Protein AF-A0A4V1SF29-F1 (afdb_monomer_lite)

Foldseek 3Di:
DDPPPPDDVPDDDDDDDDDDPVVLVVLCVVVVPPDSVRSVVVVVVVVVVVVVVVVCVVVDPPDDPVRVVVVDDPPPDPCVVCVPPDDDDDDD

Secondary structure (DSSP, 8-state):
-------SSSS---------HHHHHHHHHHTT-SSHHHHHHHHHHHHHHHHHHHHHHHH--S--HHHHHHTS-TT--HHHHTTTPPPP----

Radius of gyration: 24.43 Å; chains: 1; bounding box: 50×66×53 Å

Sequence (92 aa):
MTNTGDCHTLYGMKMTMHIDESLLKRVMDDYECETKTDAVDMALREMDRRMRFREIGKRGMEATPEELMAAVDPDYDLDVLRVADTPVKYGK

pLDDT: mean 85.45, std 15.17, range [38.69, 98.06]

Structure (mmCIF, N/CA/C/O backbone):
data_AF-A0A4V1SF29-F1
#
_entry.id   AF-A0A4V1SF29-F1
#
loop_
_atom_site.group_PDB
_atom_site.id
_atom_site.type_symbol
_atom_site.label_atom_id
_atom_site.label_alt_id
_atom_site.label_comp_id
_atom_site.label_asym_id
_atom_site.label_entity_id
_atom_site.label_seq_id
_atom_site.pdbx_PDB_ins_code
_atom_site.Cartn_x
_atom_site.Cartn_y
_atom_site.Cartn_z
_atom_site.occupancy
_atom_site.B_iso_or_equiv
_atom_site.auth_seq_id
_atom_site.auth_comp_id
_atom_site.auth_asym_id
_atom_site.auth_atom_id
_atom_site.pdbx_PDB_model_num
ATOM 1 N N . MET A 1 1 ? 14.724 42.799 -29.412 1.00 38.69 1 MET A N 1
ATOM 2 C CA . MET A 1 1 ? 14.880 41.331 -29.369 1.00 38.69 1 MET A CA 1
ATOM 3 C C . MET A 1 1 ? 14.520 40.873 -27.967 1.00 38.69 1 MET A C 1
ATOM 5 O O . MET A 1 1 ? 15.362 40.881 -27.083 1.00 38.69 1 MET A O 1
ATOM 9 N N . THR A 1 2 ? 13.239 40.614 -27.724 1.00 44.88 2 THR A N 1
ATOM 10 C CA . THR A 1 2 ? 12.752 40.094 -26.443 1.00 44.88 2 THR A CA 1
ATOM 11 C C . THR A 1 2 ? 12.936 38.585 -26.466 1.00 44.88 2 THR A C 1
ATOM 13 O O . THR A 1 2 ? 12.228 37.898 -27.197 1.00 44.88 2 THR A O 1
ATOM 16 N N . ASN A 1 3 ? 13.921 38.083 -25.720 1.00 49.16 3 ASN A N 1
ATOM 17 C CA . ASN A 1 3 ? 14.063 36.653 -25.471 1.00 49.16 3 ASN A CA 1
ATOM 18 C C . ASN A 1 3 ? 12.817 36.177 -24.718 1.00 49.16 3 ASN A C 1
ATOM 20 O O . ASN A 1 3 ? 12.695 36.370 -23.511 1.00 49.16 3 ASN A O 1
ATOM 24 N N . THR A 1 4 ? 11.888 35.569 -25.446 1.00 52.94 4 THR A N 1
ATOM 25 C CA . THR A 1 4 ? 10.852 34.687 -24.913 1.00 52.94 4 THR A CA 1
ATOM 26 C C . THR A 1 4 ? 11.536 33.426 -24.397 1.00 52.94 4 THR A C 1
ATOM 28 O O . THR A 1 4 ? 11.623 32.414 -25.087 1.00 52.94 4 THR A O 1
ATOM 31 N N . GLY A 1 5 ? 12.109 33.525 -23.200 1.00 52.56 5 GLY A N 1
ATOM 32 C CA . GLY A 1 5 ? 12.610 32.391 -22.434 1.00 52.56 5 GLY A CA 1
ATOM 33 C C . GLY A 1 5 ? 11.464 31.717 -21.694 1.00 52.56 5 GLY A C 1
ATOM 34 O O . GLY A 1 5 ? 11.412 31.778 -20.473 1.00 52.56 5 GLY A O 1
ATOM 35 N N . ASP A 1 6 ? 10.541 31.121 -22.443 1.00 55.94 6 ASP A N 1
ATOM 36 C CA . ASP A 1 6 ? 9.489 30.259 -21.914 1.00 55.94 6 ASP A CA 1
ATOM 37 C C . ASP A 1 6 ? 9.718 28.867 -22.512 1.00 55.94 6 ASP A C 1
ATOM 39 O O . ASP A 1 6 ? 9.357 28.602 -23.657 1.00 55.94 6 ASP A O 1
ATOM 43 N N . CYS A 1 7 ? 10.490 28.020 -21.820 1.00 48.41 7 CYS A N 1
ATOM 44 C CA . CYS A 1 7 ? 10.851 26.698 -22.348 1.00 48.41 7 CYS A CA 1
ATOM 45 C C . CYS A 1 7 ? 11.190 25.652 -21.269 1.00 48.41 7 CYS A C 1
ATOM 47 O O . CYS A 1 7 ? 11.965 24.744 -21.548 1.00 48.41 7 CYS A O 1
ATOM 49 N N . HIS A 1 8 ? 10.687 25.728 -20.028 1.00 49.00 8 HIS A N 1
ATOM 50 C CA . HIS A 1 8 ? 10.976 24.647 -19.051 1.00 49.00 8 HIS A CA 1
ATOM 51 C C . HIS A 1 8 ? 9.837 24.257 -18.098 1.00 49.00 8 HIS A C 1
ATOM 53 O O . HIS A 1 8 ? 9.981 23.275 -17.380 1.00 49.00 8 HIS A O 1
ATOM 59 N N . THR A 1 9 ? 8.714 24.973 -18.064 1.00 48.00 9 THR A N 1
ATOM 60 C CA . THR A 1 9 ? 7.722 24.833 -16.977 1.00 48.00 9 THR A CA 1
ATOM 61 C C . THR A 1 9 ? 6.476 24.017 -17.334 1.00 48.00 9 THR A C 1
ATOM 63 O O . THR A 1 9 ? 5.595 23.865 -16.495 1.00 48.00 9 THR A O 1
ATOM 66 N N . LEU A 1 10 ? 6.403 23.450 -18.545 1.00 52.84 10 LEU A N 1
ATOM 67 C CA . LEU A 1 10 ? 5.275 22.613 -18.996 1.00 52.84 10 LEU A CA 1
ATOM 68 C C . LEU A 1 10 ? 5.486 21.098 -18.785 1.00 52.84 10 LEU A C 1
ATOM 70 O O . LEU A 1 10 ? 4.607 20.309 -19.116 1.00 52.84 10 LEU A O 1
ATOM 74 N N . TYR A 1 11 ? 6.620 20.678 -18.217 1.00 53.78 11 TYR A N 1
ATOM 75 C CA . TYR A 1 11 ? 6.906 19.285 -17.854 1.00 53.78 11 TYR A CA 1
ATOM 76 C C . TYR A 1 11 ? 7.475 19.282 -16.428 1.00 53.78 11 TYR A C 1
ATOM 78 O O . TYR A 1 11 ? 8.355 20.085 -16.133 1.00 53.78 11 TYR A O 1
ATOM 86 N N . GLY A 1 12 ? 6.913 18.458 -15.538 1.00 60.94 12 GLY A N 1
ATOM 87 C CA . GLY A 1 12 ? 7.049 18.544 -14.075 1.00 60.94 12 GLY A CA 1
ATOM 88 C C . GLY A 1 12 ? 8.468 18.698 -13.499 1.00 60.94 12 GLY A C 1
ATOM 89 O O . GLY A 1 12 ? 9.472 18.437 -14.159 1.00 60.94 12 GLY A O 1
ATOM 90 N N . MET A 1 13 ? 8.532 19.125 -12.230 1.00 79.19 13 MET A N 1
ATOM 91 C CA . MET A 1 13 ? 9.766 19.390 -11.472 1.00 79.19 13 MET A CA 1
ATOM 92 C C . MET A 1 13 ? 10.836 18.315 -11.712 1.00 79.19 13 MET A C 1
ATOM 94 O O . MET A 1 13 ? 10.697 17.171 -11.279 1.00 79.19 13 MET A O 1
ATOM 98 N N . LYS A 1 14 ? 11.924 18.687 -12.393 1.00 75.00 14 LYS A N 1
ATOM 99 C CA . LYS A 1 14 ? 13.038 17.779 -12.667 1.00 75.00 14 LYS A CA 1
ATOM 100 C C . LYS A 1 14 ? 14.007 17.788 -11.491 1.00 75.00 14 LYS A C 1
ATOM 102 O O . LYS A 1 14 ? 14.538 18.832 -11.125 1.00 75.00 14 LYS A O 1
ATOM 107 N N . MET A 1 15 ? 14.250 16.612 -10.932 1.00 84.44 15 MET A N 1
ATOM 108 C CA . MET A 1 15 ? 15.168 16.393 -9.819 1.00 84.44 15 MET A CA 1
ATOM 109 C C . MET A 1 15 ? 16.149 15.283 -10.198 1.00 84.44 15 MET A C 1
ATOM 111 O O . MET A 1 15 ? 15.769 14.320 -10.863 1.00 84.44 15 MET A O 1
ATOM 115 N N . THR A 1 16 ? 17.401 15.404 -9.762 1.00 90.12 16 THR A N 1
ATOM 116 C CA . THR A 1 16 ? 18.404 14.340 -9.898 1.00 90.12 16 THR A CA 1
ATOM 117 C C . THR A 1 16 ? 18.650 13.735 -8.524 1.00 90.12 16 THR A C 1
ATOM 119 O O . THR A 1 16 ? 18.950 14.461 -7.579 1.00 90.12 16 THR A O 1
ATOM 122 N N . MET A 1 17 ? 18.536 12.413 -8.406 1.00 87.44 17 MET A N 1
ATOM 123 C CA . MET A 1 17 ? 18.824 11.680 -7.173 1.00 87.44 17 MET A CA 1
ATOM 124 C C . MET A 1 17 ? 19.469 10.328 -7.469 1.00 87.44 17 MET A C 1
ATOM 126 O O . MET A 1 17 ? 19.289 9.769 -8.549 1.00 87.44 17 MET A O 1
ATOM 130 N N . HIS A 1 18 ? 20.211 9.805 -6.495 1.00 93.81 18 HIS A N 1
ATOM 131 C CA . HIS A 1 18 ? 20.749 8.450 -6.543 1.00 93.81 18 HIS A CA 1
ATOM 132 C C . HIS A 1 18 ? 19.730 7.483 -5.942 1.00 93.81 18 HIS A C 1
ATOM 134 O O . HIS A 1 18 ? 19.386 7.602 -4.768 1.00 93.81 18 HIS A O 1
ATOM 140 N N . ILE A 1 19 ? 19.255 6.536 -6.749 1.00 93.94 19 ILE A N 1
ATOM 141 C CA . ILE A 1 19 ? 18.311 5.495 -6.337 1.00 93.94 19 ILE A CA 1
ATOM 142 C C . ILE A 1 19 ? 18.964 4.132 -6.576 1.00 93.94 19 ILE A C 1
ATOM 144 O O . ILE A 1 19 ? 19.644 3.930 -7.581 1.00 93.94 19 ILE A O 1
ATOM 148 N N . ASP A 1 20 ? 18.745 3.191 -5.658 1.00 97.56 20 ASP A N 1
ATOM 149 C CA . ASP A 1 20 ? 19.041 1.778 -5.891 1.00 97.56 20 ASP A CA 1
ATOM 150 C C . ASP A 1 20 ? 18.080 1.226 -6.956 1.00 97.56 20 ASP A C 1
ATOM 152 O O . ASP A 1 20 ? 16.893 1.011 -6.705 1.00 97.56 20 ASP A O 1
ATOM 156 N N . GLU A 1 21 ? 18.604 0.995 -8.158 1.00 96.81 21 GLU A N 1
ATOM 157 C CA . GLU A 1 21 ? 17.845 0.498 -9.310 1.00 96.81 21 GLU A CA 1
ATOM 158 C C . GLU A 1 21 ? 17.233 -0.892 -9.068 1.00 96.81 21 GLU A C 1
ATOM 160 O O . GLU A 1 21 ? 16.166 -1.199 -9.599 1.00 96.81 21 GLU A O 1
ATOM 165 N N . SER A 1 22 ? 17.857 -1.732 -8.232 1.00 97.81 22 SER A N 1
ATOM 166 C CA . SER A 1 22 ? 17.312 -3.052 -7.899 1.00 97.81 22 SER A CA 1
ATOM 167 C C . SER A 1 22 ? 16.081 -2.936 -7.004 1.00 97.81 22 SER A C 1
ATOM 169 O O . SER A 1 22 ? 15.109 -3.669 -7.185 1.00 97.81 22 SER A O 1
ATOM 171 N N . LEU A 1 23 ? 16.114 -2.003 -6.047 1.00 97.62 23 LEU A N 1
ATOM 172 C CA . LEU A 1 23 ? 14.983 -1.701 -5.180 1.00 97.62 23 LEU A CA 1
ATOM 173 C C . LEU A 1 23 ? 13.855 -1.060 -5.981 1.00 97.62 23 LEU A C 1
ATOM 175 O O . LEU A 1 23 ? 12.714 -1.493 -5.855 1.00 97.62 23 LEU A O 1
ATOM 179 N N . LEU A 1 24 ? 14.179 -0.081 -6.829 1.00 97.25 24 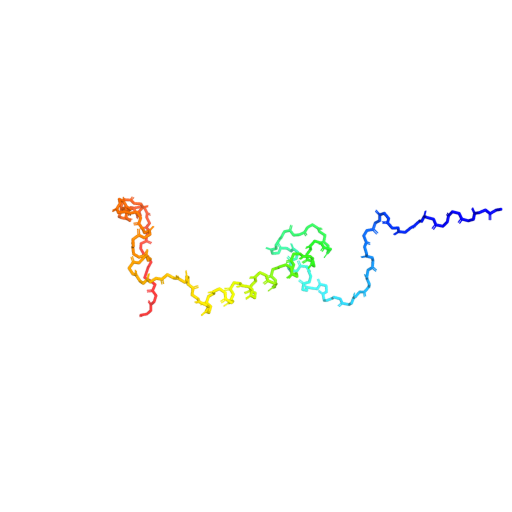LEU A N 1
ATOM 180 C CA . LEU A 1 24 ? 13.197 0.598 -7.668 1.00 97.25 24 LEU A CA 1
ATOM 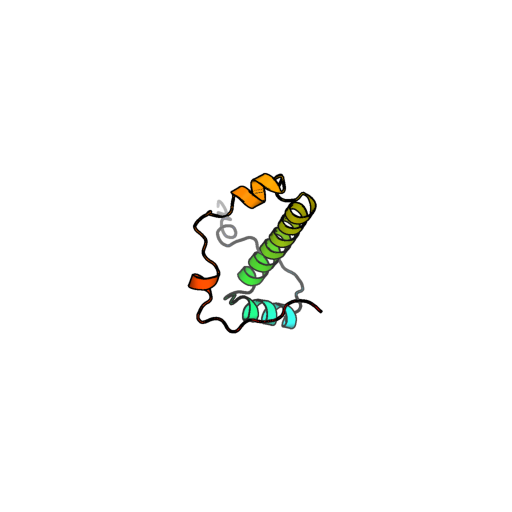181 C C . LEU A 1 24 ? 12.473 -0.387 -8.586 1.00 97.25 24 LEU A C 1
ATOM 183 O O . LEU A 1 24 ? 11.251 -0.345 -8.657 1.00 97.25 24 LEU A O 1
ATOM 187 N N . LYS A 1 25 ? 13.203 -1.317 -9.216 1.00 97.56 25 LYS A N 1
ATOM 188 C CA . LYS A 1 25 ? 12.591 -2.355 -10.050 1.00 97.56 25 LYS A CA 1
ATOM 189 C C . LYS A 1 25 ? 11.613 -3.225 -9.258 1.00 97.56 25 LYS A C 1
ATOM 191 O O . LYS A 1 25 ? 10.501 -3.430 -9.718 1.00 97.56 25 LYS A O 1
ATOM 196 N N . ARG A 1 26 ? 11.999 -3.702 -8.067 1.00 97.88 26 ARG A N 1
ATOM 197 C CA . ARG A 1 26 ? 11.094 -4.508 -7.226 1.00 97.88 26 ARG A CA 1
ATOM 198 C C . ARG A 1 26 ? 9.836 -3.733 -6.848 1.00 97.88 26 ARG A C 1
ATOM 200 O O . ARG A 1 26 ? 8.749 -4.265 -6.971 1.00 97.88 26 ARG A O 1
ATOM 207 N N . VAL A 1 27 ? 9.979 -2.468 -6.449 1.00 97.25 27 VAL A N 1
ATOM 208 C CA . VAL A 1 27 ? 8.825 -1.615 -6.124 1.00 97.25 27 VAL A CA 1
ATOM 209 C C . VAL A 1 27 ? 7.928 -1.410 -7.345 1.00 97.25 27 VAL A C 1
ATOM 211 O O . VAL A 1 27 ? 6.712 -1.467 -7.209 1.00 97.25 27 VAL A O 1
ATOM 214 N N . MET A 1 28 ? 8.507 -1.197 -8.528 1.00 98.06 28 MET A N 1
ATOM 215 C CA . MET A 1 28 ? 7.735 -1.084 -9.765 1.00 98.06 28 MET A CA 1
ATOM 216 C C . MET A 1 28 ? 6.975 -2.373 -10.090 1.00 98.06 28 MET A C 1
ATOM 218 O O . MET A 1 28 ? 5.799 -2.290 -10.419 1.00 98.06 28 MET A O 1
ATOM 222 N N . ASP A 1 29 ? 7.616 -3.538 -9.965 1.00 97.62 29 ASP A N 1
ATOM 223 C CA . ASP A 1 29 ? 6.993 -4.835 -10.249 1.00 97.62 29 ASP A CA 1
ATOM 224 C C . ASP A 1 29 ? 5.891 -5.174 -9.220 1.00 97.62 29 ASP A C 1
ATOM 226 O O . ASP A 1 29 ? 4.792 -5.563 -9.603 1.00 97.62 29 ASP A O 1
ATOM 230 N N . ASP A 1 30 ? 6.164 -4.995 -7.921 1.00 97.44 30 ASP A N 1
ATOM 231 C CA . ASP A 1 30 ? 5.257 -5.368 -6.821 1.00 97.44 30 ASP A CA 1
ATOM 232 C C . ASP A 1 30 ? 3.987 -4.500 -6.767 1.00 97.44 30 ASP A C 1
ATOM 234 O O . ASP A 1 30 ? 2.950 -4.944 -6.275 1.00 97.44 30 ASP A O 1
ATOM 238 N N . TYR A 1 31 ? 4.079 -3.250 -7.228 1.00 95.31 31 TYR A N 1
ATOM 239 C CA . TYR A 1 31 ? 2.988 -2.268 -7.201 1.00 95.31 31 TYR A CA 1
ATOM 240 C C . TYR A 1 31 ? 2.551 -1.832 -8.605 1.00 95.31 31 TYR A C 1
ATOM 242 O O . TYR A 1 31 ? 1.881 -0.810 -8.741 1.00 95.31 31 TYR A O 1
ATOM 250 N N . GLU A 1 32 ? 2.956 -2.578 -9.637 1.00 96.62 32 GLU A N 1
ATOM 251 C CA . GLU A 1 32 ? 2.543 -2.391 -11.035 1.00 96.62 32 GLU A CA 1
ATOM 252 C C . GLU A 1 32 ? 2.726 -0.947 -11.551 1.00 96.62 32 GLU A C 1
ATOM 254 O O . GLU A 1 32 ? 1.898 -0.405 -12.280 1.00 96.62 32 GLU A O 1
ATOM 259 N N . CYS A 1 33 ? 3.822 -0.288 -11.162 1.00 96.88 33 CYS A N 1
ATOM 260 C CA . CYS A 1 33 ? 4.103 1.087 -11.578 1.00 96.88 33 CYS A CA 1
ATOM 261 C C . CYS A 1 33 ? 4.751 1.119 -12.970 1.00 96.88 33 CYS A C 1
ATOM 263 O O . CYS A 1 33 ? 5.823 0.549 -13.177 1.00 96.88 33 CYS A O 1
ATOM 265 N N . GLU A 1 34 ? 4.150 1.860 -13.903 1.00 94.94 34 GLU A N 1
ATOM 266 C CA . GLU A 1 34 ? 4.630 1.956 -15.289 1.00 94.94 34 GLU A CA 1
ATOM 267 C C . GLU A 1 34 ? 5.936 2.754 -15.416 1.00 94.94 34 GLU A C 1
ATOM 269 O O . GLU A 1 34 ? 6.794 2.436 -16.244 1.00 94.94 34 GLU A O 1
ATOM 274 N N . THR A 1 35 ? 6.119 3.787 -14.584 1.00 94.75 35 THR A N 1
ATOM 275 C CA . THR A 1 35 ? 7.306 4.649 -14.628 1.00 94.75 35 THR A CA 1
ATOM 276 C C . THR A 1 35 ? 8.014 4.769 -13.280 1.00 94.75 35 THR A C 1
ATOM 278 O O . THR A 1 35 ? 7.444 4.573 -12.206 1.00 94.75 35 THR A O 1
ATOM 281 N N . LYS A 1 36 ? 9.297 5.157 -13.332 1.00 93.62 36 LYS A N 1
ATOM 282 C CA . LYS A 1 36 ? 10.103 5.447 -12.136 1.00 93.62 36 LYS A CA 1
ATOM 283 C C . LYS A 1 36 ? 9.492 6.567 -11.290 1.00 93.62 36 LYS A C 1
ATOM 285 O O . LYS A 1 36 ? 9.572 6.518 -10.067 1.00 93.62 36 LYS A O 1
ATOM 290 N N . THR A 1 37 ? 8.907 7.574 -11.938 1.00 93.06 37 THR A N 1
ATOM 291 C CA . THR A 1 37 ? 8.253 8.693 -11.253 1.00 93.06 37 THR A CA 1
ATOM 292 C C . THR A 1 37 ? 7.024 8.216 -10.495 1.00 93.06 37 THR A C 1
ATOM 294 O O . THR A 1 37 ? 6.873 8.575 -9.330 1.00 93.06 37 THR A O 1
ATOM 297 N N . ASP A 1 38 ? 6.213 7.352 -11.107 1.00 94.25 38 ASP A N 1
ATOM 298 C CA . ASP A 1 38 ? 5.016 6.802 -10.464 1.00 94.25 38 ASP A CA 1
ATOM 299 C C . ASP A 1 38 ? 5.383 5.935 -9.262 1.00 94.25 38 ASP A C 1
ATOM 301 O O . ASP A 1 38 ? 4.785 6.072 -8.200 1.00 94.25 38 ASP A O 1
ATOM 305 N N . ALA A 1 39 ? 6.430 5.114 -9.381 1.00 96.50 39 ALA A N 1
ATOM 306 C CA . ALA A 1 39 ? 6.919 4.306 -8.267 1.00 96.50 39 ALA A CA 1
ATOM 307 C C . ALA A 1 39 ? 7.393 5.158 -7.082 1.00 96.50 39 ALA A C 1
ATOM 309 O O . ALA A 1 39 ? 7.127 4.819 -5.929 1.00 96.50 39 ALA A O 1
ATOM 310 N N . VAL A 1 40 ? 8.080 6.274 -7.350 1.00 94.56 40 VAL A N 1
ATOM 311 C CA . VAL A 1 40 ? 8.530 7.198 -6.300 1.00 94.56 40 VAL A CA 1
ATOM 312 C C . VAL A 1 40 ? 7.348 7.946 -5.677 1.00 94.56 40 VAL A C 1
ATOM 314 O O . VAL A 1 40 ? 7.277 8.017 -4.450 1.00 94.56 40 VAL A O 1
ATOM 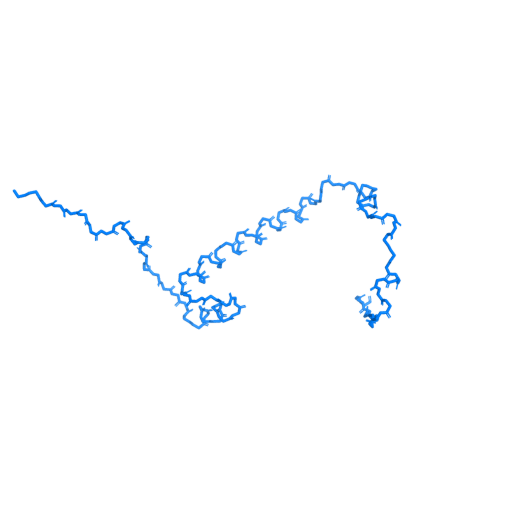317 N N . ASP A 1 41 ? 6.410 8.467 -6.476 1.00 94.44 41 ASP A N 1
ATOM 318 C CA . ASP A 1 41 ? 5.204 9.135 -5.956 1.00 94.44 41 ASP A CA 1
ATOM 319 C C . ASP A 1 41 ? 4.364 8.174 -5.102 1.00 94.44 41 ASP A C 1
ATOM 321 O O . ASP A 1 41 ? 4.020 8.487 -3.959 1.00 94.44 41 ASP A O 1
ATOM 325 N N . MET A 1 42 ? 4.123 6.964 -5.611 1.00 96.25 42 MET A N 1
ATOM 326 C CA . MET A 1 42 ? 3.410 5.903 -4.905 1.00 96.25 42 MET A CA 1
ATOM 327 C C . MET A 1 42 ? 4.105 5.554 -3.587 1.00 96.25 42 MET A C 1
ATOM 329 O O . MET A 1 42 ? 3.457 5.566 -2.540 1.00 96.25 42 MET A O 1
ATOM 333 N N . ALA A 1 43 ? 5.422 5.323 -3.594 1.00 96.69 43 ALA A N 1
ATOM 334 C CA . ALA A 1 43 ? 6.164 4.968 -2.386 1.00 96.69 43 ALA A CA 1
ATOM 335 C C . ALA A 1 43 ? 6.099 6.066 -1.310 1.00 96.69 43 ALA A C 1
ATOM 337 O O . ALA A 1 43 ? 5.928 5.766 -0.126 1.00 96.69 43 ALA A O 1
ATOM 338 N N . LEU A 1 44 ? 6.204 7.341 -1.700 1.00 96.69 44 LEU A N 1
ATOM 339 C CA . LEU A 1 44 ? 6.103 8.469 -0.769 1.00 96.69 44 LEU A CA 1
ATOM 340 C C . LEU A 1 44 ? 4.706 8.567 -0.146 1.00 96.69 44 LEU A C 1
ATOM 342 O O . LEU A 1 44 ? 4.583 8.689 1.076 1.00 96.69 44 LEU A O 1
ATOM 346 N N . ARG A 1 45 ? 3.655 8.456 -0.966 1.00 97.06 45 ARG A N 1
ATOM 347 C CA . ARG A 1 45 ? 2.262 8.438 -0.492 1.00 97.06 45 ARG A CA 1
ATOM 348 C C . ARG A 1 45 ? 1.992 7.251 0.421 1.00 97.06 45 ARG A C 1
ATOM 350 O O . ARG A 1 45 ? 1.317 7.398 1.436 1.00 97.06 45 ARG A O 1
ATOM 357 N N . GLU A 1 46 ? 2.536 6.088 0.087 1.00 97.44 46 GLU A N 1
ATOM 358 C CA . GLU A 1 46 ? 2.370 4.869 0.868 1.00 97.44 46 GLU A CA 1
ATOM 359 C C . GLU A 1 46 ? 3.010 4.989 2.251 1.00 97.44 46 GLU A C 1
ATOM 361 O O . GLU A 1 46 ? 2.403 4.615 3.260 1.00 97.44 46 GLU A O 1
ATOM 366 N N . MET A 1 47 ? 4.221 5.542 2.323 1.00 97.56 47 MET A N 1
ATOM 367 C CA . MET A 1 47 ? 4.896 5.778 3.598 1.00 97.56 47 MET A CA 1
ATOM 368 C C . MET A 1 47 ? 4.116 6.758 4.481 1.00 97.56 47 MET A C 1
ATOM 370 O O . MET A 1 47 ? 3.935 6.488 5.670 1.00 97.56 47 MET A O 1
ATOM 374 N N . ASP A 1 48 ? 3.591 7.843 3.908 1.00 97.88 48 ASP A N 1
ATOM 375 C CA . ASP A 1 48 ? 2.726 8.784 4.628 1.00 97.88 48 ASP A CA 1
ATOM 376 C C . ASP A 1 48 ? 1.422 8.114 5.103 1.00 97.88 48 ASP A C 1
ATOM 378 O O . ASP A 1 48 ? 1.070 8.194 6.284 1.00 97.88 48 ASP A O 1
ATOM 382 N N . ARG A 1 49 ? 0.750 7.343 4.236 1.00 97.25 49 ARG A N 1
ATOM 383 C CA . ARG A 1 49 ? -0.467 6.593 4.590 1.00 97.25 49 ARG A CA 1
ATOM 384 C C . ARG A 1 49 ? -0.230 5.654 5.772 1.00 97.25 49 ARG A C 1
ATOM 386 O O . ARG A 1 49 ? -1.046 5.609 6.692 1.00 97.25 49 ARG A O 1
ATOM 393 N N . ARG A 1 50 ? 0.884 4.912 5.774 1.00 96.94 50 ARG A N 1
ATOM 394 C CA . ARG A 1 50 ? 1.248 3.988 6.866 1.00 96.94 50 ARG A CA 1
ATOM 395 C C . ARG A 1 50 ? 1.467 4.715 8.188 1.00 96.94 50 ARG A C 1
ATOM 397 O O . ARG A 1 50 ? 1.054 4.206 9.230 1.00 96.94 50 ARG A O 1
ATOM 404 N N . MET A 1 51 ? 2.084 5.894 8.157 1.00 96.75 51 MET A N 1
ATOM 405 C CA . MET A 1 51 ? 2.283 6.704 9.360 1.00 96.75 51 MET A CA 1
ATOM 406 C C . MET A 1 51 ? 0.951 7.181 9.937 1.00 96.75 51 MET A C 1
ATOM 408 O 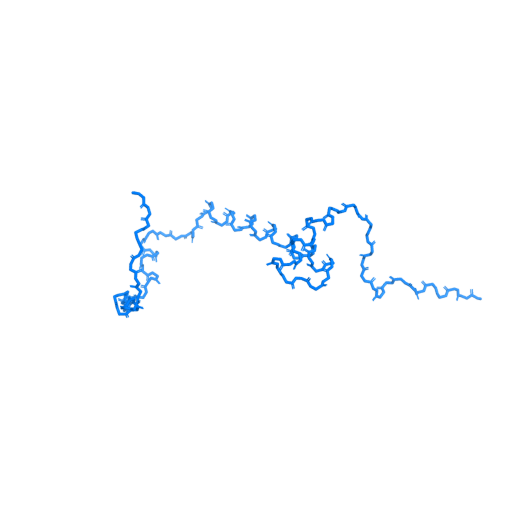O . MET A 1 51 ? 0.689 6.939 11.116 1.00 96.75 51 MET A O 1
ATOM 412 N N . ARG A 1 52 ? 0.063 7.732 9.102 1.00 95.00 52 ARG A N 1
ATOM 413 C CA . ARG A 1 52 ? -1.282 8.153 9.531 1.00 95.00 52 ARG A CA 1
ATOM 414 C C . ARG A 1 52 ? -2.113 6.983 10.052 1.00 95.00 52 ARG A C 1
ATOM 416 O O . ARG A 1 52 ? -2.778 7.097 11.077 1.00 95.00 52 ARG A O 1
ATOM 423 N N . PHE A 1 53 ? -2.034 5.823 9.399 1.00 94.75 53 PHE A N 1
ATOM 424 C CA . PHE A 1 53 ? -2.715 4.617 9.868 1.00 94.75 53 PHE A CA 1
ATOM 425 C C . PHE A 1 53 ? -2.226 4.188 11.257 1.00 94.75 53 PHE A C 1
ATOM 427 O O . PHE A 1 53 ? -3.024 3.836 12.124 1.00 94.75 53 PHE A O 1
ATOM 434 N N . ARG A 1 54 ? -0.915 4.274 11.510 1.00 94.44 54 ARG A N 1
ATOM 435 C CA . ARG A 1 54 ? -0.343 3.985 12.830 1.00 94.44 54 ARG A CA 1
ATOM 436 C C . ARG A 1 54 ? -0.835 4.960 13.899 1.00 94.44 54 ARG A C 1
ATOM 438 O O . ARG A 1 54 ? -1.033 4.546 15.038 1.00 94.44 54 ARG A O 1
ATOM 445 N N . GLU A 1 55 ? -1.005 6.232 13.561 1.00 93.56 55 GLU A N 1
ATOM 446 C CA . GLU A 1 55 ? -1.560 7.234 14.476 1.00 93.56 55 GLU A CA 1
ATOM 447 C C . GLU A 1 55 ? -3.015 6.925 14.827 1.00 93.56 55 GLU A C 1
ATOM 449 O O . GLU A 1 55 ? -3.352 6.898 16.010 1.00 93.56 55 GLU A O 1
ATOM 454 N N . ILE A 1 56 ? -3.838 6.584 13.832 1.00 90.81 56 ILE A N 1
ATOM 455 C CA . ILE A 1 56 ? -5.225 6.144 14.046 1.00 90.81 56 ILE A CA 1
ATOM 456 C C . ILE A 1 56 ? -5.257 4.903 14.946 1.00 90.81 56 ILE A C 1
ATOM 458 O O . ILE A 1 56 ? -5.986 4.880 15.934 1.00 90.81 56 ILE A O 1
ATOM 462 N N . GLY A 1 57 ? -4.414 3.904 14.670 1.00 88.69 57 GLY A N 1
ATOM 463 C CA . GLY A 1 57 ? -4.332 2.691 15.486 1.00 88.69 57 GLY A CA 1
ATOM 464 C C . GLY A 1 57 ? -3.933 2.952 16.944 1.00 88.69 57 GLY A C 1
ATOM 465 O O . GLY A 1 57 ? -4.424 2.273 17.838 1.00 88.69 57 GLY A O 1
ATOM 466 N N . LYS A 1 58 ? -3.078 3.951 17.206 1.00 90.25 58 LYS A N 1
ATOM 467 C CA . LYS A 1 58 ? -2.705 4.360 18.574 1.00 90.25 58 LYS A CA 1
ATOM 468 C C . LYS A 1 58 ? -3.800 5.155 19.277 1.00 90.25 58 LYS A C 1
ATOM 470 O O . LYS A 1 58 ? -3.975 4.997 20.480 1.00 90.25 58 LYS A O 1
ATOM 475 N N . ARG A 1 59 ? -4.488 6.032 18.545 1.00 89.31 59 ARG A N 1
ATOM 476 C CA . ARG A 1 59 ? -5.597 6.839 19.066 1.00 89.31 59 ARG A CA 1
ATOM 477 C C . ARG A 1 59 ? -6.818 5.976 19.394 1.00 89.31 59 ARG A C 1
ATOM 479 O O . ARG A 1 59 ? -7.580 6.316 20.290 1.00 89.31 59 ARG A O 1
ATOM 486 N N . GLY A 1 60 ? -6.968 4.854 18.693 1.00 85.19 60 GLY A N 1
ATOM 487 C CA . GLY A 1 60 ? -8.162 4.022 18.752 1.00 85.19 60 GLY A CA 1
ATOM 488 C C . GLY A 1 60 ? -9.283 4.596 17.885 1.00 85.19 60 GLY A C 1
ATOM 489 O O . GLY A 1 60 ? -9.138 5.642 17.250 1.00 85.19 60 GLY A O 1
ATOM 490 N N . MET A 1 61 ? -10.413 3.890 17.846 1.00 84.75 61 MET A N 1
ATOM 491 C CA . MET A 1 61 ? -11.569 4.261 17.018 1.00 84.75 61 MET A CA 1
ATOM 492 C C . MET A 1 61 ? -12.435 5.369 17.633 1.00 84.75 61 MET A C 1
ATOM 494 O O . MET A 1 61 ? -13.493 5.659 17.094 1.00 84.75 61 MET A O 1
ATOM 498 N N . GLU A 1 62 ? -11.999 5.968 18.750 1.00 87.69 62 GLU A N 1
ATOM 499 C CA . GLU A 1 62 ? -12.776 6.956 19.519 1.00 87.69 62 GLU A CA 1
ATOM 500 C C . GLU A 1 62 ? -14.205 6.474 19.849 1.00 87.69 62 GLU A C 1
ATOM 502 O O . GLU A 1 62 ? -15.114 7.279 20.003 1.00 87.69 62 GLU A O 1
ATOM 507 N N . ALA A 1 63 ? -14.381 5.155 19.976 1.00 87.12 63 ALA A N 1
ATOM 508 C CA . ALA A 1 63 ? -15.648 4.492 20.251 1.00 87.12 63 ALA A CA 1
ATOM 509 C C . ALA A 1 63 ? -15.514 3.588 21.479 1.00 87.12 63 ALA A C 1
ATOM 511 O O . ALA A 1 63 ? -14.449 2.998 21.714 1.00 87.12 63 ALA A O 1
ATOM 512 N N . THR A 1 64 ? -16.586 3.467 22.257 1.00 90.06 64 THR A N 1
ATOM 513 C CA . THR A 1 64 ? -16.623 2.527 23.382 1.00 90.06 64 THR A CA 1
ATOM 514 C C . THR A 1 64 ? -16.817 1.086 22.888 1.00 90.06 64 THR A C 1
ATOM 516 O O . THR A 1 64 ? -17.263 0.865 21.758 1.00 90.06 64 THR A O 1
ATOM 519 N N . PRO A 1 65 ? -16.498 0.065 23.705 1.00 88.62 65 PRO A N 1
ATOM 520 C CA . PRO A 1 65 ? -16.768 -1.328 23.350 1.00 88.62 65 PRO A CA 1
ATOM 521 C C . PRO A 1 65 ? -18.239 -1.601 23.000 1.00 88.62 65 PRO A C 1
ATOM 523 O O . PRO A 1 65 ? -18.516 -2.391 22.101 1.00 88.62 65 PRO A O 1
ATOM 526 N N . GLU A 1 66 ? -19.177 -0.942 23.681 1.00 91.94 66 GLU A N 1
ATOM 527 C CA . GLU A 1 66 ? -20.615 -1.078 23.433 1.00 91.94 66 GLU A CA 1
ATOM 528 C C . GLU A 1 66 ? -21.014 -0.476 22.082 1.00 91.94 66 GLU A C 1
ATOM 530 O O . GLU A 1 66 ? -21.774 -1.095 21.340 1.00 91.94 66 GLU A O 1
ATOM 535 N N . GLU A 1 67 ? -20.467 0.691 21.729 1.00 91.94 67 GLU A N 1
ATOM 536 C CA . GLU A 1 67 ? -20.698 1.326 20.424 1.00 91.94 67 GLU A CA 1
ATOM 537 C C . GLU A 1 67 ? -20.138 0.476 19.283 1.00 91.94 67 GLU A C 1
ATOM 539 O O . GLU A 1 67 ? -20.794 0.295 18.259 1.00 91.94 67 GLU A O 1
ATOM 544 N N . LEU A 1 68 ? -18.950 -0.106 19.476 1.00 90.12 68 LEU A N 1
ATOM 545 C CA . LEU A 1 68 ? -18.358 -1.031 18.511 1.00 90.12 68 LEU A CA 1
ATOM 546 C C . LEU A 1 68 ? -19.196 -2.304 18.344 1.00 90.12 68 LEU A C 1
ATOM 548 O O . LEU A 1 68 ? -19.318 -2.807 17.230 1.00 90.12 68 LEU A O 1
ATOM 552 N N . MET A 1 69 ? -19.788 -2.817 19.425 1.00 87.19 69 MET A N 1
ATOM 553 C CA . MET A 1 69 ? -20.674 -3.982 19.370 1.00 87.19 69 MET A CA 1
ATOM 554 C C . MET A 1 69 ? -21.981 -3.661 18.639 1.00 87.19 69 MET A C 1
ATOM 556 O O . MET A 1 69 ? -22.433 -4.456 17.823 1.00 87.19 69 MET A O 1
ATOM 560 N N . ALA A 1 70 ? -22.551 -2.481 18.887 1.00 91.81 70 ALA A N 1
ATOM 561 C CA . ALA A 1 70 ? -23.766 -2.012 18.225 1.00 91.81 70 ALA A CA 1
ATOM 562 C C . ALA A 1 70 ? -23.558 -1.639 16.745 1.00 91.81 70 ALA A C 1
ATOM 564 O O . ALA A 1 70 ? -24.531 -1.537 16.003 1.00 91.81 70 ALA A O 1
ATOM 565 N N . ALA A 1 71 ? -22.312 -1.427 16.307 1.00 90.81 71 ALA A N 1
ATOM 566 C CA . ALA A 1 71 ? -21.986 -1.137 14.912 1.00 90.81 71 ALA A CA 1
ATOM 567 C C . ALA A 1 71 ? -22.096 -2.365 13.989 1.00 90.81 71 ALA A C 1
ATOM 569 O O . ALA A 1 71 ? -22.122 -2.208 12.768 1.00 90.81 71 ALA A O 1
ATOM 570 N N . VAL A 1 72 ? -22.137 -3.577 14.551 1.00 90.06 72 VAL A N 1
ATOM 571 C CA . VAL A 1 72 ? -22.371 -4.811 13.793 1.00 90.06 72 VAL A CA 1
ATOM 572 C C . VAL A 1 72 ? -23.873 -4.979 13.579 1.00 90.06 72 VAL A C 1
ATOM 574 O O . VAL A 1 72 ? -24.647 -4.888 14.530 1.00 90.06 72 VAL A O 1
ATOM 577 N N . ASP A 1 73 ? -24.278 -5.226 12.332 1.00 90.06 73 ASP A N 1
ATOM 578 C CA . ASP A 1 73 ? -25.676 -5.497 11.992 1.00 90.06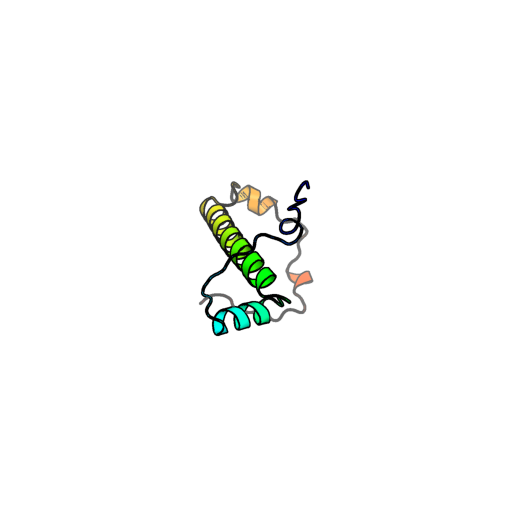 73 ASP A CA 1
ATOM 579 C C . ASP A 1 73 ? -26.186 -6.711 12.803 1.00 90.06 73 ASP A C 1
ATOM 581 O O . ASP A 1 73 ? -25.547 -7.767 12.765 1.00 90.06 73 ASP A O 1
ATOM 585 N N . PRO A 1 74 ? -27.296 -6.591 13.560 1.00 88.19 74 PRO A N 1
ATOM 586 C CA . PRO A 1 74 ? -27.848 -7.702 14.333 1.00 88.19 74 PRO A CA 1
ATOM 587 C C . PRO A 1 74 ? -28.191 -8.935 13.490 1.00 88.19 74 PRO A C 1
ATOM 589 O O . PRO A 1 74 ? -28.134 -10.050 14.006 1.00 88.19 74 PRO A O 1
ATOM 592 N N . ASP A 1 75 ? -28.513 -8.743 12.209 1.00 90.44 75 ASP A N 1
ATOM 593 C CA . ASP A 1 75 ? -28.865 -9.815 11.276 1.00 90.44 75 ASP A CA 1
ATOM 594 C C . ASP A 1 75 ? -27.623 -10.401 10.564 1.00 90.44 75 ASP A C 1
ATOM 596 O O . ASP A 1 75 ? -27.739 -11.196 9.626 1.00 90.44 75 ASP A O 1
ATOM 600 N N . TYR A 1 76 ? -26.411 -10.026 10.994 1.00 88.38 76 TYR A N 1
ATOM 601 C CA . TYR A 1 76 ? -25.153 -10.508 10.427 1.00 88.38 76 TYR A CA 1
ATOM 602 C C . TYR A 1 76 ? -24.860 -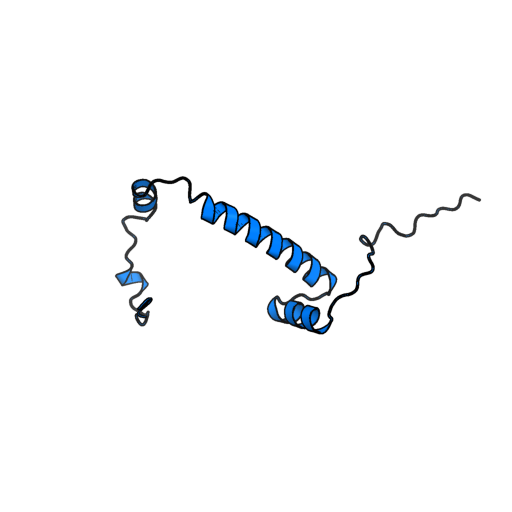11.966 10.823 1.00 88.38 76 TYR A C 1
ATOM 604 O O . TYR A 1 76 ? -24.178 -12.253 11.810 1.00 88.38 76 TYR A O 1
ATOM 612 N N . ASP A 1 77 ? -25.359 -12.904 10.019 1.00 89.25 77 ASP A N 1
ATOM 613 C CA . ASP A 1 77 ? -25.167 -14.343 10.216 1.00 89.25 77 ASP A CA 1
ATOM 614 C C . ASP A 1 77 ? -23.847 -14.842 9.594 1.00 89.25 77 ASP A C 1
ATOM 616 O O . ASP A 1 77 ? -23.721 -15.070 8.386 1.00 89.25 77 ASP A O 1
ATOM 620 N N . LEU A 1 78 ? -22.839 -15.032 10.449 1.00 85.75 78 LEU A N 1
ATOM 621 C CA . LEU A 1 78 ? -21.533 -15.567 10.060 1.00 85.75 78 LEU A CA 1
ATOM 622 C C . LEU A 1 78 ? -21.593 -17.016 9.567 1.00 85.75 78 LEU A C 1
ATOM 624 O O . LEU A 1 78 ? -20.791 -17.382 8.706 1.00 85.75 78 LEU A O 1
ATOM 628 N N . ASP A 1 79 ? -22.495 -17.835 10.107 1.00 84.88 79 ASP A N 1
ATOM 629 C CA . ASP A 1 79 ? -22.561 -19.259 9.785 1.00 84.88 79 ASP A CA 1
ATOM 630 C C . ASP A 1 79 ? -23.090 -19.450 8.365 1.00 84.88 79 ASP A C 1
ATOM 632 O O . ASP A 1 79 ? -22.531 -20.240 7.605 1.00 84.88 79 ASP A O 1
ATOM 636 N N . VAL A 1 80 ? -24.088 -18.655 7.965 1.00 88.38 80 VAL A N 1
ATOM 637 C CA . VAL A 1 80 ? -24.600 -18.624 6.585 1.00 88.38 80 VAL A CA 1
ATOM 638 C C . VAL A 1 80 ? -23.545 -18.105 5.607 1.00 88.38 80 VAL A C 1
ATOM 640 O O . VAL A 1 80 ? -23.361 -18.682 4.533 1.00 88.38 80 VAL A O 1
ATOM 643 N N . LEU A 1 81 ? -22.821 -17.041 5.963 1.00 85.69 81 LEU A N 1
ATOM 644 C CA . LEU A 1 81 ? -21.821 -16.435 5.076 1.00 85.69 81 LEU A CA 1
ATOM 645 C C . LEU A 1 81 ? -20.589 -17.324 4.859 1.00 85.69 81 LEU A C 1
ATOM 647 O O . LEU A 1 81 ? -19.937 -17.219 3.821 1.00 85.69 81 LEU A O 1
ATOM 651 N N . ARG A 1 82 ? -20.266 -18.199 5.820 1.00 87.06 82 ARG A N 1
ATOM 652 C CA . ARG A 1 82 ? -19.026 -18.994 5.833 1.00 87.06 82 ARG A CA 1
ATOM 653 C C . ARG A 1 82 ? -19.248 -20.489 5.608 1.00 87.06 82 ARG A C 1
ATOM 655 O O . ARG A 1 82 ? -18.315 -21.262 5.798 1.00 87.06 82 ARG A O 1
ATOM 662 N N . VAL A 1 83 ? -20.433 -20.909 5.147 1.00 86.56 83 VAL A N 1
ATOM 663 C CA . VAL A 1 83 ? -20.760 -22.327 4.862 1.00 86.56 83 VAL A CA 1
ATOM 664 C C . VAL A 1 83 ? -19.717 -23.014 3.970 1.00 86.56 83 VAL A C 1
ATOM 666 O O . VAL A 1 83 ? -19.446 -24.202 4.139 1.00 86.56 83 VAL A O 1
ATOM 669 N N . ALA A 1 84 ? -19.139 -22.286 3.011 1.00 83.44 84 ALA A N 1
ATOM 670 C CA . ALA A 1 84 ? -18.151 -22.822 2.075 1.00 83.44 84 ALA A CA 1
ATOM 671 C C . ALA A 1 84 ? -16.692 -22.656 2.541 1.00 83.44 84 ALA A C 1
ATOM 673 O O . ALA A 1 84 ? -15.786 -23.214 1.917 1.00 83.44 84 ALA A O 1
ATOM 674 N N . ASP A 1 85 ? -16.448 -21.910 3.621 1.00 85.81 85 ASP A N 1
ATOM 675 C CA . ASP A 1 85 ? -15.098 -21.641 4.101 1.00 85.81 85 ASP A CA 1
ATOM 676 C C . ASP A 1 85 ? -14.568 -22.834 4.898 1.00 85.81 85 ASP A C 1
ATOM 678 O O . ASP A 1 85 ? -15.219 -23.366 5.796 1.00 85.81 85 ASP A O 1
ATOM 682 N N . THR A 1 86 ? -13.326 -23.233 4.626 1.00 84.31 86 THR A N 1
ATOM 683 C CA . THR A 1 86 ? -12.622 -24.170 5.509 1.00 84.31 86 THR A CA 1
ATOM 684 C C . THR A 1 86 ? -12.129 -23.402 6.742 1.00 84.31 86 THR A C 1
ATOM 686 O O . THR A 1 86 ? -11.336 -22.469 6.579 1.00 84.31 86 THR A O 1
ATOM 689 N N . PRO A 1 87 ? -12.545 -23.757 7.975 1.00 79.75 87 PRO A N 1
ATOM 690 C CA . PRO A 1 87 ? -12.144 -23.010 9.158 1.00 79.75 87 PRO A CA 1
ATOM 691 C C . PRO A 1 87 ? -10.635 -23.116 9.387 1.00 79.75 87 PRO A C 1
ATOM 693 O O . PRO A 1 87 ? -10.080 -24.210 9.510 1.00 79.75 87 PRO A O 1
ATOM 696 N N . VAL A 1 88 ? -9.972 -21.966 9.501 1.00 83.38 88 VAL A N 1
ATOM 697 C CA . VAL A 1 88 ? -8.550 -21.877 9.845 1.00 83.38 88 VAL A CA 1
ATOM 698 C C . VAL A 1 88 ? -8.435 -21.527 11.327 1.00 83.38 88 VAL A C 1
ATOM 700 O O . VAL A 1 88 ? -9.059 -20.577 11.799 1.00 83.38 88 VAL A O 1
ATOM 703 N N . LYS A 1 89 ? -7.636 -22.284 12.089 1.00 81.38 89 LYS A N 1
ATOM 704 C CA . LYS A 1 89 ? -7.285 -21.893 13.461 1.00 81.38 89 LYS A CA 1
ATOM 705 C C . LYS A 1 89 ? -6.282 -20.742 13.412 1.00 81.38 89 LYS A C 1
ATOM 707 O O . LYS A 1 89 ? -5.155 -20.928 12.958 1.00 81.38 89 LYS A O 1
ATOM 712 N N . TYR A 1 90 ? -6.695 -19.575 13.895 1.00 77.00 90 TYR A N 1
ATOM 713 C CA . TYR A 1 90 ? -5.821 -18.421 14.091 1.00 77.00 90 TYR A CA 1
ATOM 714 C C . TYR A 1 90 ? -5.360 -18.356 15.554 1.00 77.00 90 TYR A C 1
ATOM 716 O O . TYR A 1 90 ? -6.168 -18.531 16.462 1.00 77.00 90 TYR A O 1
ATOM 724 N N . GLY A 1 91 ? -4.070 -18.083 15.774 1.00 73.38 91 GLY A N 1
ATOM 725 C CA . GLY A 1 91 ? -3.449 -18.086 17.106 1.00 73.38 91 GLY A CA 1
ATOM 726 C C . GLY A 1 91 ? -2.976 -19.475 17.561 1.00 73.38 91 GLY A C 1
ATOM 727 O O . GLY A 1 91 ? -3.422 -20.497 17.040 1.00 73.38 91 GLY A O 1
ATOM 728 N N . LYS A 1 92 ? -2.018 -19.500 18.496 1.00 54.56 92 LYS A N 1
ATOM 729 C CA . LYS A 1 92 ? -1.662 -20.705 19.262 1.00 54.56 92 LYS A CA 1
ATOM 730 C C . LYS A 1 92 ? -2.571 -20.827 20.474 1.00 54.56 92 LYS A C 1
ATOM 732 O O . LYS A 1 92 ? -2.827 -19.768 21.086 1.00 54.56 92 LYS A O 1
#